Protein AF-A0A5J4P9M0-F1 (afdb_monomer_lite)

InterPro domains:
  IPR027417 P-loop containing nucleoside triphosphate hydrolase [G3DSA:3.40.50.300] (1-95)

pLDDT: mean 77.53, std 11.83, range [44.16, 90.81]

Sequence (95 aa):
MVEVLFHMDYLFIPLMTSRIHMESTLPFIISIHEIITMNPKVRLKSIHPFWNRMTGKEKQELFSYYEKAICELGVSIMQTRIPQSVRYDREQSIG

Radius of gyration: 14.87 Å; chains: 1; bounding box: 35×22×41 Å

Structure (mmCIF, N/CA/C/O backbone):
data_AF-A0A5J4P9M0-F1
#
_entry.id   AF-A0A5J4P9M0-F1
#
loop_
_atom_site.group_PDB
_atom_site.id
_atom_site.type_symbol
_atom_site.label_atom_id
_atom_site.label_alt_id
_atom_site.label_comp_id
_atom_site.label_asym_id
_atom_site.label_entity_id
_atom_site.label_seq_id
_atom_site.pdbx_PDB_ins_code
_atom_site.Cartn_x
_atom_site.Cartn_y
_atom_site.Cartn_z
_atom_site.occupancy
_atom_site.B_iso_or_equiv
_atom_site.auth_seq_id
_atom_site.auth_comp_id
_atom_site.auth_asym_id
_atom_site.auth_atom_id
_atom_site.pdbx_PDB_model_num
ATOM 1 N N . MET A 1 1 ? -16.380 8.054 -4.459 1.00 53.50 1 MET A N 1
ATOM 2 C CA . MET A 1 1 ? -15.230 7.197 -4.076 1.00 53.50 1 MET A CA 1
ATOM 3 C C . MET A 1 1 ? -15.355 6.697 -2.637 1.00 53.50 1 MET A C 1
ATOM 5 O O . MET A 1 1 ? -15.262 5.495 -2.434 1.00 53.50 1 MET A O 1
ATOM 9 N N . VAL A 1 2 ? -15.644 7.573 -1.664 1.00 57.75 2 VAL A N 1
ATOM 10 C CA . VAL A 1 2 ? -15.793 7.196 -0.241 1.00 57.75 2 VAL A CA 1
ATOM 11 C C . VAL A 1 2 ? -16.934 6.188 0.009 1.00 57.75 2 VAL A C 1
ATOM 13 O O . VAL A 1 2 ? -16.756 5.252 0.778 1.00 57.75 2 VAL A O 1
ATOM 16 N N . GLU A 1 3 ? -18.059 6.282 -0.709 1.00 62.56 3 GLU A N 1
ATOM 17 C CA . GLU A 1 3 ? -19.188 5.335 -0.580 1.00 62.56 3 GLU A CA 1
ATOM 18 C C . GLU A 1 3 ? -18.852 3.880 -0.929 1.00 62.56 3 GLU A C 1
ATOM 20 O O . GLU A 1 3 ? -19.407 2.955 -0.339 1.00 62.56 3 GLU A O 1
ATOM 25 N N . VAL A 1 4 ? -17.924 3.652 -1.862 1.00 63.28 4 VAL A N 1
ATOM 26 C CA . VAL A 1 4 ? -17.532 2.290 -2.258 1.00 63.28 4 VAL A CA 1
ATOM 27 C C . VAL A 1 4 ? -16.766 1.612 -1.121 1.00 63.28 4 VAL A C 1
ATOM 29 O O . VAL A 1 4 ? -16.993 0.439 -0.842 1.00 63.28 4 VAL A O 1
ATOM 32 N N . LEU A 1 5 ? -15.922 2.364 -0.408 1.00 63.88 5 LEU A N 1
ATOM 33 C CA . LEU A 1 5 ? -15.116 1.852 0.705 1.00 63.88 5 LEU A CA 1
ATOM 34 C C . LEU A 1 5 ? -15.974 1.341 1.868 1.00 63.88 5 LEU A C 1
ATOM 36 O O . LEU A 1 5 ? -15.596 0.373 2.518 1.00 63.88 5 LEU A O 1
ATOM 40 N N . PHE A 1 6 ? -17.146 1.938 2.101 1.00 64.12 6 PHE A N 1
ATOM 41 C CA . PHE A 1 6 ? -18.054 1.504 3.169 1.00 64.12 6 PHE A CA 1
ATOM 42 C C . PHE A 1 6 ? -18.697 0.134 2.918 1.00 64.12 6 PHE A C 1
ATOM 44 O O . PHE A 1 6 ? -19.148 -0.512 3.866 1.00 64.12 6 PHE A O 1
ATOM 51 N N . HIS A 1 7 ? -18.725 -0.329 1.668 1.00 75.94 7 HIS A N 1
ATOM 52 C CA . HIS A 1 7 ? -19.345 -1.601 1.302 1.00 75.94 7 HIS A CA 1
ATOM 53 C C . HIS A 1 7 ? -18.347 -2.763 1.204 1.00 75.94 7 HIS A C 1
ATOM 55 O O . HIS A 1 7 ? -18.775 -3.917 1.187 1.00 75.94 7 HIS A O 1
ATOM 61 N N . MET A 1 8 ? -17.041 -2.485 1.152 1.00 81.88 8 MET A N 1
ATOM 62 C CA . MET A 1 8 ? -16.001 -3.497 0.957 1.00 81.88 8 MET A CA 1
ATOM 63 C C . MET A 1 8 ? -15.474 -4.040 2.287 1.00 81.88 8 MET A C 1
ATOM 65 O O . MET A 1 8 ? -15.234 -3.281 3.219 1.00 81.88 8 MET A O 1
ATOM 69 N N . ASP A 1 9 ? -15.229 -5.350 2.347 1.00 82.56 9 ASP A N 1
ATOM 70 C CA . ASP A 1 9 ? -14.511 -5.991 3.456 1.00 82.56 9 ASP A CA 1
ATOM 71 C C . ASP A 1 9 ? -12.983 -5.937 3.259 1.00 82.56 9 ASP A C 1
ATOM 73 O O . ASP A 1 9 ? -12.242 -5.859 4.235 1.00 82.56 9 ASP A O 1
ATOM 77 N N . TYR A 1 10 ? -12.513 -5.943 2.006 1.00 86.94 10 TYR A N 1
ATOM 78 C CA . TYR A 1 10 ? -11.094 -5.960 1.637 1.00 86.94 10 TYR A CA 1
ATOM 79 C C . TYR A 1 10 ? -10.839 -5.057 0.432 1.00 86.94 10 TYR A C 1
ATOM 81 O O . TYR A 1 10 ? -11.635 -5.040 -0.508 1.00 86.94 10 TYR A O 1
ATOM 89 N N . LEU A 1 11 ? -9.711 -4.345 0.432 1.00 87.75 11 LEU A N 1
ATOM 90 C CA . LEU A 1 11 ? -9.305 -3.494 -0.688 1.00 87.75 11 LEU A CA 1
ATOM 91 C C . LEU A 1 11 ? -7.950 -3.934 -1.242 1.00 87.75 11 LEU A C 1
ATOM 93 O O . LEU A 1 11 ? -6.955 -3.943 -0.521 1.00 87.75 11 LEU A O 1
ATOM 97 N N . PHE A 1 12 ? -7.903 -4.242 -2.536 1.00 88.44 12 PHE A N 1
ATOM 98 C CA . PHE A 1 12 ? -6.673 -4.578 -3.251 1.00 88.44 12 PHE A CA 1
ATOM 99 C C . PHE A 1 12 ? -6.198 -3.362 -4.043 1.00 88.44 12 PHE A C 1
ATOM 101 O O . PHE A 1 12 ? -6.931 -2.854 -4.892 1.00 88.44 12 PHE A O 1
ATOM 108 N N . ILE A 1 13 ? -4.986 -2.882 -3.758 1.00 87.75 13 ILE A N 1
ATOM 109 C CA . ILE A 1 13 ? -4.480 -1.619 -4.313 1.00 87.75 13 ILE A CA 1
ATOM 110 C C . ILE A 1 13 ? -3.302 -1.914 -5.253 1.00 87.75 13 ILE A C 1
ATOM 112 O O . ILE A 1 13 ? -2.244 -2.327 -4.775 1.00 87.75 13 ILE A O 1
ATOM 116 N N . PRO A 1 14 ? -3.442 -1.704 -6.574 1.00 86.56 14 PRO A N 1
ATOM 117 C CA . PRO A 1 14 ? -2.334 -1.891 -7.501 1.00 86.56 14 PRO A CA 1
ATOM 118 C C . PRO A 1 14 ? -1.290 -0.778 -7.331 1.00 86.56 14 PRO A C 1
ATOM 120 O O . PRO A 1 14 ? -1.589 0.401 -7.506 1.00 86.56 14 PRO A O 1
ATOM 123 N N . LEU A 1 15 ? -0.050 -1.164 -7.042 1.00 86.88 15 LEU A N 1
ATOM 124 C CA . LEU A 1 15 ? 1.130 -0.305 -7.005 1.00 86.88 15 LEU A CA 1
ATOM 125 C C . LEU A 1 15 ? 1.852 -0.360 -8.352 1.00 86.88 15 LEU A C 1
ATOM 127 O O . LEU A 1 15 ? 2.135 -1.439 -8.871 1.00 86.88 15 LEU A O 1
ATOM 131 N N . MET A 1 16 ? 2.182 0.804 -8.901 1.00 79.75 16 MET A N 1
ATOM 132 C CA . MET A 1 16 ? 2.865 0.950 -10.188 1.00 79.75 16 MET A CA 1
ATOM 133 C C . MET A 1 16 ? 4.239 1.590 -9.990 1.00 79.75 16 MET A C 1
ATOM 135 O O . MET A 1 16 ? 4.418 2.457 -9.145 1.00 79.75 16 MET A O 1
ATOM 139 N N . THR A 1 17 ? 5.217 1.198 -10.800 1.00 66.25 17 THR A N 1
ATOM 140 C CA . THR A 1 17 ? 6.647 1.448 -10.536 1.00 66.25 17 THR A CA 1
ATOM 141 C C . THR A 1 17 ? 7.146 2.841 -10.909 1.00 66.25 17 THR A C 1
ATOM 143 O O . THR A 1 17 ? 8.260 3.226 -10.554 1.00 66.25 17 THR A O 1
ATOM 146 N N . SER A 1 18 ? 6.345 3.631 -11.620 1.00 70.44 18 SER A N 1
ATOM 147 C CA . SER A 1 18 ? 6.747 4.991 -11.966 1.00 70.44 18 SER A CA 1
ATOM 148 C C . SER A 1 18 ? 6.610 5.919 -10.753 1.00 70.44 18 SER A C 1
ATOM 150 O O . SER A 1 18 ? 5.580 5.914 -10.075 1.00 70.44 18 SER A O 1
ATOM 152 N N . ARG A 1 19 ? 7.603 6.786 -10.547 1.00 65.69 19 ARG A N 1
ATOM 153 C CA . ARG A 1 19 ? 7.667 7.737 -9.426 1.00 65.69 19 ARG A CA 1
ATOM 154 C C . ARG A 1 19 ? 6.391 8.572 -9.242 1.00 65.69 19 ARG A C 1
ATOM 156 O O . ARG A 1 19 ? 5.915 8.711 -8.124 1.00 65.69 19 ARG A O 1
ATOM 163 N N . ILE A 1 20 ? 5.803 9.042 -10.344 1.00 71.31 20 ILE A N 1
ATOM 164 C CA . ILE A 1 20 ? 4.580 9.869 -10.359 1.00 71.31 20 ILE A CA 1
ATOM 165 C C . ILE A 1 20 ? 3.371 9.108 -9.787 1.00 71.31 20 ILE A C 1
ATOM 167 O O . ILE A 1 20 ? 2.578 9.655 -9.021 1.00 71.31 20 ILE A O 1
ATOM 171 N N . HIS A 1 21 ? 3.235 7.822 -10.120 1.00 67.69 21 HIS A N 1
ATOM 172 C CA . HIS A 1 21 ? 2.156 6.995 -9.576 1.00 67.69 21 HIS A CA 1
ATOM 173 C C . HIS A 1 21 ? 2.362 6.724 -8.077 1.00 67.69 21 HIS A C 1
ATOM 175 O O . HIS A 1 21 ? 1.397 6.680 -7.320 1.00 67.69 21 HIS A O 1
ATOM 181 N N . MET A 1 22 ? 3.608 6.605 -7.615 1.00 73.06 22 MET A N 1
ATOM 182 C CA . MET A 1 22 ? 3.892 6.364 -6.197 1.00 73.06 22 MET A CA 1
ATOM 183 C C . MET A 1 22 ? 3.676 7.598 -5.318 1.00 73.06 22 MET A C 1
ATOM 185 O O . MET A 1 22 ? 3.180 7.459 -4.202 1.00 73.06 22 MET A O 1
ATOM 189 N N . GLU A 1 23 ? 3.969 8.797 -5.829 1.00 75.25 23 GLU A N 1
ATOM 190 C CA . GLU A 1 23 ? 3.709 10.064 -5.125 1.00 75.25 23 GLU A CA 1
ATOM 191 C C . GLU A 1 23 ? 2.217 10.282 -4.831 1.00 75.25 23 GLU A C 1
ATOM 193 O O . GLU A 1 23 ? 1.879 10.915 -3.837 1.00 75.25 23 GLU A O 1
ATOM 198 N N . SER A 1 24 ? 1.324 9.712 -5.643 1.00 78.19 24 SER A N 1
ATOM 199 C CA . SER A 1 24 ? -0.129 9.768 -5.425 1.00 78.19 24 SER A CA 1
ATOM 200 C C . SER A 1 24 ? -0.681 8.557 -4.664 1.00 78.19 24 SER A C 1
ATOM 202 O O . SER A 1 24 ? -1.606 8.702 -3.864 1.00 78.19 24 SER A O 1
ATOM 204 N N . THR A 1 25 ? -0.102 7.368 -4.857 1.00 80.12 25 THR A N 1
ATOM 205 C CA . THR A 1 25 ? -0.595 6.128 -4.231 1.00 80.12 25 THR A CA 1
ATOM 206 C C . THR A 1 25 ? -0.248 6.040 -2.743 1.00 80.12 25 THR A C 1
ATOM 208 O O . THR A 1 25 ? -1.054 5.539 -1.963 1.00 80.12 25 THR A O 1
ATOM 211 N N . LEU A 1 26 ? 0.913 6.553 -2.321 1.00 82.56 26 LEU A N 1
ATOM 212 C CA . LEU A 1 26 ? 1.305 6.561 -0.906 1.00 82.56 26 LEU A CA 1
ATOM 213 C C . LEU A 1 26 ? 0.346 7.386 -0.026 1.00 82.56 26 LEU A C 1
ATOM 215 O O . LEU A 1 26 ? -0.189 6.818 0.928 1.00 82.56 26 LEU A O 1
ATOM 219 N N . PRO A 1 27 ? 0.059 8.671 -0.336 1.00 85.38 27 PRO A N 1
ATOM 220 C CA . PRO A 1 27 ? -0.932 9.446 0.409 1.00 85.38 27 PRO A CA 1
ATOM 221 C C . PRO A 1 27 ? -2.302 8.773 0.436 1.00 85.38 27 PRO A C 1
ATOM 223 O O . PRO A 1 27 ? -2.962 8.768 1.469 1.00 85.38 27 PRO A O 1
ATOM 226 N N . PHE A 1 28 ? -2.709 8.146 -0.671 1.00 86.06 28 PHE A N 1
ATOM 227 C CA . PHE A 1 28 ? -3.964 7.405 -0.727 1.00 86.06 28 PHE A CA 1
ATOM 228 C C . PHE A 1 28 ? -3.986 6.221 0.254 1.00 86.06 28 PHE A C 1
ATOM 230 O O . PHE A 1 28 ? -4.941 6.085 1.015 1.00 86.06 28 PHE A O 1
ATOM 237 N N . ILE A 1 29 ? -2.934 5.394 0.286 1.00 86.88 29 ILE A N 1
ATOM 238 C CA . ILE A 1 29 ? -2.815 4.274 1.237 1.00 86.88 29 ILE A CA 1
ATOM 239 C C . ILE A 1 29 ? -2.873 4.777 2.683 1.00 86.88 29 ILE A C 1
ATOM 241 O O . ILE A 1 29 ? -3.589 4.186 3.492 1.00 86.88 29 ILE A O 1
ATOM 245 N N . ILE A 1 30 ? -2.183 5.882 2.989 1.00 86.75 30 ILE A N 1
ATOM 246 C CA . ILE A 1 30 ? -2.204 6.519 4.314 1.00 86.75 30 ILE A CA 1
ATOM 247 C C . ILE A 1 30 ? -3.628 6.938 4.683 1.00 86.75 30 ILE A C 1
ATOM 249 O O . ILE A 1 30 ? -4.138 6.511 5.715 1.00 86.75 30 ILE A O 1
ATOM 253 N N . SER A 1 31 ? -4.306 7.698 3.818 1.00 87.25 31 SER A N 1
ATOM 254 C CA . SER A 1 31 ? -5.665 8.175 4.092 1.00 87.25 31 SER A CA 1
ATOM 255 C C . SER A 1 31 ? -6.656 7.028 4.296 1.00 87.25 31 SER A C 1
ATOM 257 O O . SER A 1 31 ? -7.502 7.095 5.183 1.00 87.25 31 SER A O 1
ATOM 259 N N . ILE A 1 32 ? -6.560 5.950 3.510 1.00 84.38 32 ILE A N 1
ATOM 260 C CA . ILE A 1 32 ? -7.424 4.777 3.691 1.00 84.38 32 ILE A CA 1
ATOM 261 C C . ILE A 1 32 ? -7.123 4.071 5.013 1.00 84.38 32 ILE A C 1
ATOM 263 O O . ILE A 1 32 ? -8.052 3.712 5.736 1.00 84.38 32 ILE A O 1
ATOM 267 N N . HIS A 1 33 ? -5.847 3.886 5.342 1.00 85.25 33 HIS A N 1
ATOM 268 C CA . HIS A 1 33 ? -5.442 3.264 6.596 1.00 85.25 33 HIS A CA 1
ATOM 269 C C . HIS A 1 33 ? -5.924 4.067 7.815 1.00 85.25 33 HIS A C 1
ATOM 271 O O . HIS A 1 33 ? -6.468 3.492 8.759 1.00 85.25 33 HIS A O 1
ATOM 277 N N . GLU A 1 34 ? -5.814 5.396 7.775 1.00 85.75 34 GLU A N 1
ATOM 278 C CA . GLU A 1 34 ? -6.356 6.289 8.803 1.00 85.75 34 GLU A CA 1
ATOM 279 C C . GLU A 1 34 ? -7.878 6.182 8.906 1.00 85.75 34 GLU A C 1
ATOM 281 O O . GLU A 1 34 ? -8.401 6.056 10.010 1.00 85.75 34 GLU A O 1
ATOM 286 N N . ILE A 1 35 ? -8.600 6.158 7.780 1.00 83.19 35 ILE A N 1
ATOM 287 C CA . ILE A 1 35 ? -10.061 5.998 7.775 1.00 83.19 35 ILE A CA 1
ATOM 288 C C . ILE A 1 35 ? -10.471 4.685 8.450 1.00 83.19 35 ILE A C 1
ATOM 290 O O . ILE A 1 35 ? -11.381 4.712 9.277 1.00 83.19 35 ILE A O 1
ATOM 294 N N . ILE A 1 36 ? -9.807 3.567 8.137 1.00 81.81 36 ILE A N 1
ATOM 295 C CA . ILE A 1 36 ? -10.075 2.258 8.760 1.00 81.81 36 ILE A CA 1
ATOM 296 C C . ILE A 1 36 ? -9.777 2.307 10.261 1.00 81.81 36 ILE A C 1
ATOM 298 O O . ILE A 1 36 ? -10.573 1.833 11.067 1.00 81.81 36 ILE A O 1
ATOM 302 N N . THR A 1 37 ? -8.650 2.912 10.639 1.00 82.12 37 THR A N 1
ATOM 303 C CA . THR A 1 37 ? -8.191 2.963 12.034 1.00 82.12 37 THR A CA 1
ATOM 304 C C . THR A 1 37 ? -9.071 3.876 12.894 1.00 82.12 37 THR A C 1
ATOM 306 O O . THR A 1 37 ? -9.365 3.555 14.043 1.00 82.12 37 THR A O 1
ATOM 309 N N . MET A 1 38 ? -9.510 5.014 12.351 1.00 84.69 38 MET A N 1
ATOM 310 C CA . MET A 1 38 ? -10.265 6.036 13.082 1.00 84.69 38 MET A CA 1
ATOM 311 C C . MET A 1 38 ? -11.783 5.830 13.044 1.00 84.69 38 MET A C 1
ATOM 313 O O . MET A 1 38 ? -12.478 6.322 13.932 1.00 84.69 38 MET A O 1
ATOM 317 N N . ASN A 1 39 ? -12.325 5.127 12.042 1.00 80.19 39 ASN A N 1
ATOM 318 C CA . ASN A 1 39 ? -13.770 4.943 11.884 1.00 80.19 39 ASN A CA 1
ATOM 319 C C . ASN A 1 39 ? -14.185 3.472 12.033 1.00 80.19 39 ASN A C 1
ATOM 321 O O . ASN A 1 39 ? -14.363 2.780 11.030 1.00 80.19 39 ASN A O 1
ATOM 325 N N . PRO A 1 40 ? -14.505 3.007 13.255 1.00 69.56 40 PRO A N 1
ATOM 326 C CA . PRO A 1 40 ? -14.944 1.627 13.496 1.00 69.56 40 PRO A CA 1
ATOM 327 C C . PRO A 1 40 ? -16.289 1.267 12.835 1.00 69.56 40 PRO A C 1
ATOM 329 O O . PRO A 1 40 ? -16.707 0.114 12.861 1.00 69.56 40 PRO A O 1
ATOM 332 N N . LYS A 1 41 ? -16.992 2.246 12.248 1.00 76.50 41 LYS A N 1
ATOM 333 C CA . LYS A 1 41 ? -18.224 2.037 11.467 1.00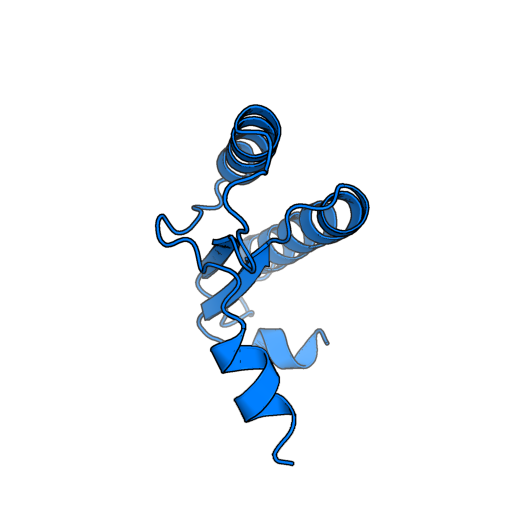 76.50 41 LYS A CA 1
ATOM 334 C C . LYS A 1 41 ? -17.956 1.582 10.027 1.00 76.50 41 LYS A C 1
ATOM 336 O O . LYS A 1 41 ? -18.890 1.173 9.342 1.00 76.50 41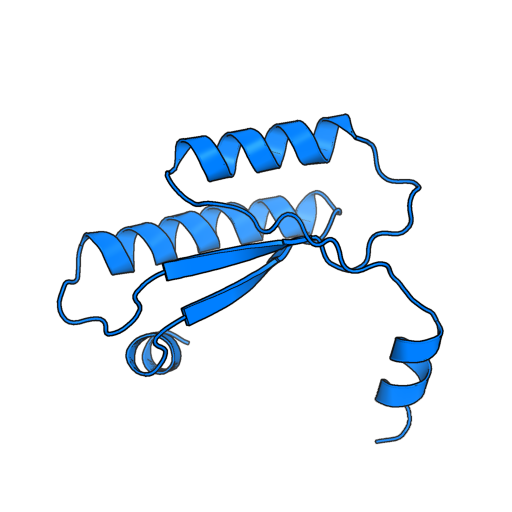 LYS A O 1
ATOM 341 N N . VAL A 1 42 ? -16.717 1.692 9.546 1.00 76.56 42 VAL A N 1
ATOM 342 C CA . VAL A 1 42 ? -16.331 1.243 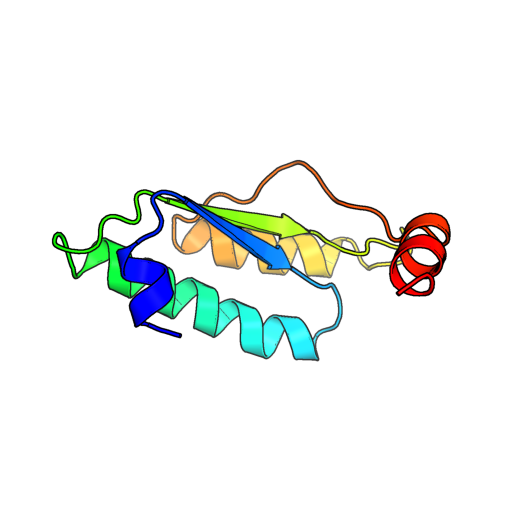8.205 1.00 76.56 42 VAL A CA 1
ATOM 343 C C . VAL A 1 42 ? -16.190 -0.283 8.237 1.00 76.56 42 VAL A C 1
ATOM 345 O O . VAL A 1 42 ? -15.504 -0.823 9.096 1.00 76.56 42 VAL A O 1
ATOM 348 N N . ARG A 1 43 ? -16.834 -0.997 7.301 1.00 80.44 43 ARG A N 1
ATOM 349 C CA . ARG A 1 43 ? -16.767 -2.475 7.209 1.00 80.44 43 ARG A CA 1
ATOM 350 C C . ARG A 1 43 ? -15.431 -3.013 6.678 1.00 80.44 43 ARG A C 1
ATOM 352 O O . ARG A 1 43 ? -15.213 -4.223 6.705 1.00 80.44 43 ARG A O 1
ATOM 359 N N . LEU A 1 44 ? -14.564 -2.131 6.193 1.00 83.44 44 LEU A N 1
ATOM 360 C CA . LEU A 1 44 ? -13.272 -2.452 5.600 1.00 83.44 44 LEU A CA 1
ATOM 361 C C . LEU A 1 44 ? -12.312 -2.993 6.666 1.00 83.44 44 LEU A C 1
ATOM 363 O O . LEU A 1 44 ? -11.937 -2.278 7.589 1.00 83.44 44 LEU A O 1
ATOM 367 N N . LYS A 1 45 ? -11.925 -4.264 6.530 1.00 83.44 45 LYS A N 1
ATOM 368 C CA . LYS A 1 45 ? -11.120 -5.009 7.512 1.00 83.44 45 LYS A CA 1
ATOM 369 C C . LYS A 1 45 ? -9.626 -4.832 7.293 1.00 83.44 45 LYS A C 1
ATOM 371 O O . LYS A 1 45 ? -8.874 -4.723 8.255 1.00 83.44 45 LYS A O 1
ATOM 376 N N . SER A 1 46 ? -9.191 -4.839 6.037 1.00 83.12 46 SER A N 1
ATOM 377 C CA . SER A 1 46 ? -7.782 -4.675 5.684 1.00 83.12 46 SER A CA 1
ATOM 378 C C . SER A 1 46 ? -7.599 -4.224 4.241 1.00 83.12 46 SER A C 1
ATOM 380 O O . SER A 1 46 ? -8.461 -4.408 3.375 1.00 83.12 46 SER A O 1
ATOM 382 N N . ILE A 1 47 ? -6.430 -3.640 3.988 1.00 88.94 47 ILE A N 1
ATOM 383 C CA . ILE A 1 47 ? -5.967 -3.291 2.650 1.00 88.94 47 ILE A CA 1
ATOM 384 C C . ILE A 1 47 ? -4.760 -4.145 2.279 1.00 88.94 47 ILE A C 1
ATOM 386 O O . ILE A 1 47 ? -3.942 -4.494 3.128 1.00 88.94 47 ILE A O 1
ATOM 390 N N . HIS A 1 48 ? -4.661 -4.464 0.996 1.00 89.88 48 HIS A N 1
ATOM 391 C CA . HIS A 1 48 ? -3.643 -5.339 0.437 1.00 89.88 48 HIS A CA 1
ATOM 392 C C . HIS A 1 48 ? -3.049 -4.682 -0.814 1.00 89.88 48 HIS A C 1
ATOM 394 O O . HIS A 1 48 ? -3.513 -4.926 -1.933 1.00 89.88 48 HIS A O 1
ATOM 400 N N . PRO A 1 49 ? -2.052 -3.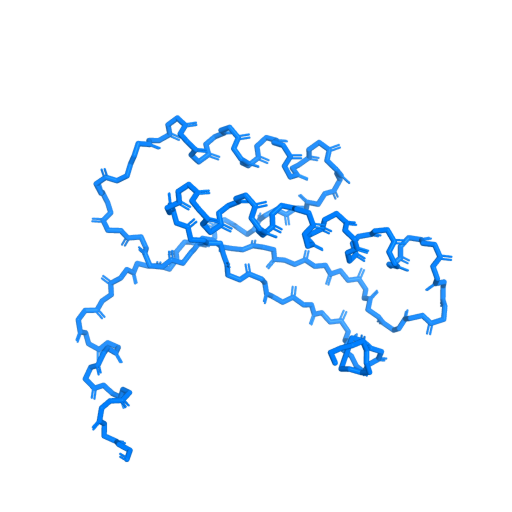796 -0.651 1.00 90.81 49 PRO A N 1
ATOM 401 C CA . PRO A 1 49 ? -1.293 -3.280 -1.776 1.00 90.81 49 PRO A CA 1
ATOM 402 C C . PRO A 1 49 ? -0.512 -4.408 -2.460 1.00 90.81 49 PRO A C 1
ATOM 404 O O . PRO A 1 49 ? -0.002 -5.308 -1.790 1.00 90.81 49 PRO A O 1
ATOM 407 N N . PHE A 1 50 ? -0.397 -4.362 -3.784 1.00 90.25 50 PHE A N 1
ATOM 408 C CA . PHE A 1 50 ? 0.353 -5.346 -4.568 1.00 90.25 50 PHE A CA 1
ATOM 409 C C . PHE A 1 50 ? 1.024 -4.690 -5.769 1.00 90.25 50 PHE A C 1
ATOM 411 O O . PHE A 1 50 ? 0.476 -3.771 -6.370 1.00 90.25 50 PHE A O 1
ATOM 418 N N . TRP A 1 51 ? 2.197 -5.178 -6.162 1.00 87.88 51 TRP A N 1
ATOM 419 C CA . TRP A 1 51 ? 2.894 -4.648 -7.333 1.00 87.88 51 TRP A CA 1
ATOM 420 C C . TRP A 1 51 ? 2.247 -5.122 -8.631 1.00 87.88 51 TRP A C 1
ATOM 422 O O . TRP A 1 51 ? 2.053 -6.322 -8.831 1.00 87.88 51 TRP A O 1
ATOM 432 N N . ASN A 1 52 ? 1.948 -4.182 -9.522 1.00 86.62 52 ASN A N 1
ATOM 433 C CA . ASN A 1 52 ? 1.337 -4.426 -10.820 1.00 86.62 52 ASN A CA 1
ATOM 434 C C . ASN A 1 52 ? 2.231 -3.939 -11.971 1.00 86.62 52 ASN A C 1
ATOM 436 O O . ASN A 1 52 ? 3.067 -3.053 -11.800 1.00 86.62 52 ASN A O 1
ATOM 440 N N . ARG A 1 53 ? 2.023 -4.524 -13.157 1.00 79.81 53 ARG A N 1
ATOM 441 C CA . ARG A 1 53 ? 2.739 -4.241 -14.412 1.00 79.81 53 ARG A CA 1
ATOM 442 C C . ARG A 1 53 ? 4.265 -4.240 -14.271 1.00 79.81 53 ARG A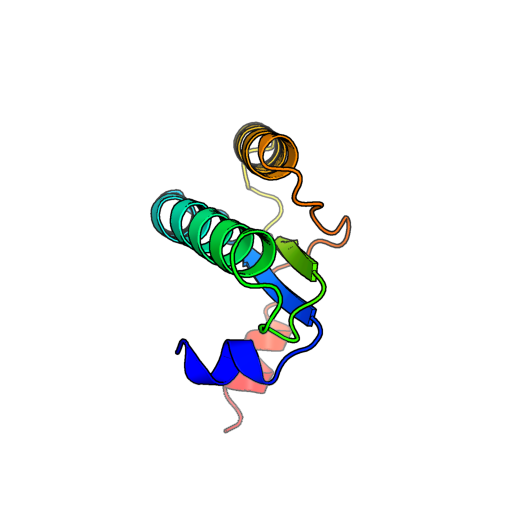 C 1
ATOM 444 O O . ARG A 1 53 ? 4.946 -3.360 -14.786 1.00 79.81 53 ARG A O 1
ATOM 451 N N . MET A 1 54 ? 4.801 -5.254 -13.603 1.00 80.62 54 MET A N 1
ATOM 452 C CA . MET A 1 54 ? 6.248 -5.431 -13.470 1.00 80.62 54 MET A CA 1
ATOM 453 C C . MET A 1 54 ? 6.868 -5.851 -14.808 1.00 80.62 54 MET A C 1
ATOM 455 O O . MET A 1 54 ? 6.448 -6.844 -15.399 1.00 80.62 54 MET A O 1
ATOM 459 N N . THR A 1 55 ? 7.880 -5.127 -15.276 1.00 73.25 55 THR A N 1
ATOM 460 C CA . THR A 1 55 ? 8.600 -5.397 -16.535 1.00 73.25 55 THR A CA 1
ATOM 461 C C . THR A 1 55 ? 9.935 -6.115 -16.328 1.00 73.25 55 THR A C 1
ATOM 463 O O . THR A 1 55 ? 10.566 -6.533 -17.298 1.00 73.25 55 THR A O 1
ATOM 466 N N . GLY A 1 56 ? 10.379 -6.272 -15.076 1.00 69.94 56 GLY A N 1
ATOM 467 C CA . GLY A 1 56 ? 11.652 -6.901 -14.706 1.00 69.94 56 GLY A CA 1
ATOM 468 C C . GLY A 1 56 ? 12.873 -5.995 -14.898 1.00 69.94 56 GLY A C 1
ATOM 469 O O . GLY A 1 56 ? 13.991 -6.410 -14.609 1.00 69.94 56 GLY A O 1
ATOM 470 N N . LYS A 1 57 ? 12.674 -4.761 -15.377 1.00 70.44 57 LYS A N 1
ATOM 471 C CA . LYS A 1 57 ? 13.726 -3.755 -15.612 1.00 70.44 57 LYS A CA 1
ATOM 472 C C . LYS A 1 57 ? 13.774 -2.683 -14.526 1.00 70.44 57 LYS A C 1
ATOM 474 O O . LYS A 1 57 ? 14.571 -1.749 -14.600 1.00 70.44 57 LYS A O 1
ATOM 479 N N . GLU A 1 58 ? 12.887 -2.767 -13.547 1.00 72.31 58 GLU A N 1
ATOM 480 C CA . GLU A 1 58 ? 12.752 -1.764 -12.509 1.00 72.31 58 GLU A CA 1
ATOM 481 C C . GLU A 1 58 ? 13.837 -1.899 -11.438 1.00 72.31 58 GLU A C 1
ATOM 483 O O . GLU A 1 58 ? 14.232 -2.998 -11.049 1.00 72.31 58 GLU A O 1
ATOM 488 N N . LYS A 1 59 ? 14.312 -0.758 -10.929 1.00 77.06 59 LYS A N 1
ATOM 489 C CA . LYS A 1 59 ? 15.343 -0.731 -9.888 1.00 77.06 59 LYS A CA 1
ATOM 490 C C . LYS A 1 59 ? 14.794 -1.328 -8.595 1.00 77.06 59 LYS A C 1
ATOM 492 O O . LYS A 1 59 ? 13.874 -0.765 -8.004 1.00 77.06 59 LYS A O 1
ATOM 497 N N . GLN A 1 60 ? 15.405 -2.417 -8.130 1.00 80.00 60 GLN A N 1
ATOM 498 C CA . GLN A 1 60 ? 15.025 -3.104 -6.892 1.00 80.00 60 GLN A CA 1
ATOM 499 C C . GLN A 1 60 ? 14.980 -2.156 -5.681 1.00 80.00 60 GLN A C 1
ATOM 501 O O . GLN A 1 60 ? 14.066 -2.241 -4.867 1.00 80.00 60 GLN A O 1
ATOM 506 N N . GLU A 1 61 ? 15.904 -1.195 -5.627 1.00 82.62 61 GLU A N 1
ATOM 507 C CA . GLU A 1 61 ? 15.988 -0.166 -4.582 1.00 82.62 61 GLU A CA 1
ATOM 508 C C . GLU A 1 61 ? 14.701 0.656 -4.427 1.00 82.62 61 GLU A C 1
ATOM 510 O O . GLU A 1 61 ? 14.298 0.952 -3.303 1.00 82.62 61 GLU A O 1
ATOM 515 N N . LEU A 1 62 ? 14.028 0.998 -5.535 1.00 79.44 62 LEU A N 1
ATOM 516 C CA . LEU A 1 62 ? 12.780 1.765 -5.482 1.00 79.44 62 LEU A CA 1
ATOM 517 C C . LEU A 1 62 ? 11.676 0.949 -4.809 1.00 79.44 62 LEU A C 1
ATOM 519 O O . LEU A 1 62 ? 10.982 1.474 -3.944 1.00 79.44 62 LEU A O 1
ATOM 523 N N . PHE A 1 63 ? 11.548 -0.340 -5.142 1.00 80.56 63 PHE A N 1
ATOM 524 C CA . PHE A 1 63 ? 10.582 -1.216 -4.473 1.00 80.56 63 PHE A CA 1
ATOM 525 C C . PHE A 1 63 ? 10.856 -1.297 -2.989 1.00 80.56 63 PHE A C 1
ATOM 527 O O . PHE A 1 63 ? 9.954 -1.050 -2.205 1.00 80.56 63 PHE A O 1
ATOM 534 N N . SER A 1 64 ? 12.096 -1.593 -2.606 1.00 85.25 64 SER A N 1
ATOM 535 C CA . SER A 1 64 ? 12.452 -1.751 -1.199 1.00 85.25 64 SER A CA 1
ATOM 536 C C . SER A 1 64 ? 12.200 -0.475 -0.398 1.00 85.25 64 SER A C 1
ATOM 538 O O . SER A 1 64 ? 11.726 -0.558 0.731 1.00 85.25 64 SER A O 1
ATOM 540 N N . TYR A 1 65 ? 12.455 0.700 -0.981 1.00 86.25 65 TYR A N 1
ATOM 541 C CA . TYR A 1 65 ? 12.147 1.981 -0.348 1.00 86.25 65 TYR A CA 1
ATOM 542 C C . TYR A 1 65 ? 10.645 2.143 -0.074 1.00 86.25 65 TYR A C 1
ATOM 544 O O . TYR A 1 65 ? 10.246 2.458 1.047 1.00 86.25 65 TYR A O 1
ATOM 552 N N . TYR A 1 66 ? 9.804 1.885 -1.077 1.00 83.69 66 TYR A N 1
ATOM 553 C CA . TYR A 1 66 ? 8.356 2.026 -0.937 1.00 83.69 66 TYR A CA 1
ATOM 554 C C . TYR A 1 66 ? 7.726 0.929 -0.080 1.00 83.69 66 TYR A C 1
ATOM 556 O O . TYR A 1 66 ? 6.841 1.220 0.721 1.00 83.69 66 TYR A O 1
ATOM 564 N N . GLU A 1 67 ? 8.188 -0.316 -0.215 1.00 88.00 67 GLU A N 1
ATOM 565 C CA . GLU A 1 67 ? 7.732 -1.424 0.621 1.00 88.00 67 GLU A CA 1
ATOM 566 C C . GLU A 1 67 ? 8.021 -1.134 2.089 1.00 88.00 67 GLU A C 1
ATOM 568 O O . GLU A 1 67 ? 7.143 -1.296 2.930 1.00 88.00 67 GLU A O 1
ATOM 573 N N . LYS A 1 68 ? 9.220 -0.622 2.387 1.00 89.38 68 LYS A N 1
ATOM 574 C CA . LYS A 1 68 ? 9.585 -0.197 3.735 1.00 89.38 68 LYS A CA 1
ATOM 575 C C . LYS A 1 68 ? 8.651 0.897 4.255 1.00 89.38 68 LYS A C 1
AT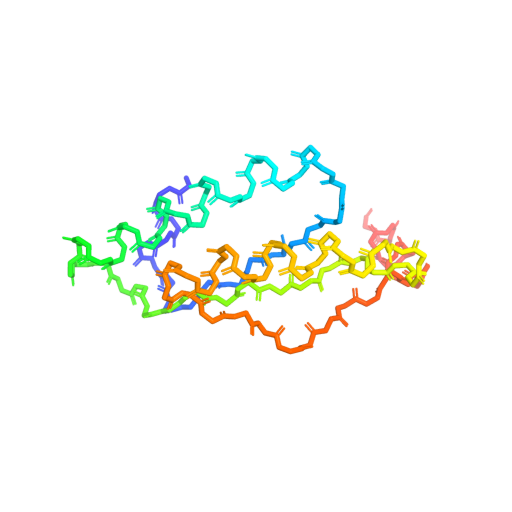OM 577 O O . LYS A 1 68 ? 8.107 0.732 5.340 1.00 89.38 68 LYS A O 1
ATOM 582 N N . ALA A 1 69 ? 8.413 1.953 3.475 1.00 87.31 69 ALA A N 1
ATOM 583 C CA . ALA A 1 69 ? 7.536 3.051 3.885 1.00 87.31 69 ALA A CA 1
ATOM 584 C C . ALA A 1 69 ? 6.097 2.585 4.176 1.00 87.31 69 ALA A C 1
ATOM 586 O O . ALA A 1 69 ? 5.505 2.993 5.167 1.00 87.31 69 ALA A O 1
ATOM 587 N N . ILE A 1 70 ? 5.531 1.706 3.343 1.00 87.94 70 ILE A N 1
ATOM 588 C CA . ILE A 1 70 ? 4.174 1.173 3.544 1.00 87.94 70 ILE A CA 1
ATOM 589 C C . ILE A 1 70 ? 4.126 0.225 4.755 1.00 87.94 70 ILE A C 1
ATOM 591 O O . ILE A 1 70 ? 3.192 0.295 5.551 1.00 87.94 70 ILE A O 1
ATOM 595 N N . CYS A 1 71 ? 5.142 -0.622 4.939 1.00 90.06 71 CYS A N 1
ATOM 596 C CA . CYS A 1 71 ? 5.236 -1.505 6.102 1.00 90.06 71 CYS A CA 1
ATOM 597 C C . CYS A 1 71 ? 5.395 -0.727 7.419 1.00 90.06 71 CYS A C 1
ATOM 599 O O . CYS A 1 71 ? 4.831 -1.133 8.432 1.00 90.06 71 CYS A O 1
ATOM 601 N N . GLU A 1 72 ? 6.112 0.402 7.415 1.00 89.88 72 GLU A N 1
ATOM 602 C CA . GLU A 1 72 ? 6.240 1.301 8.575 1.00 89.88 72 GLU A CA 1
ATOM 603 C C . GLU A 1 72 ? 4.897 1.928 8.992 1.00 89.88 72 GLU A C 1
ATOM 605 O O . GLU A 1 72 ? 4.723 2.269 10.159 1.00 89.88 72 GLU A O 1
ATOM 610 N N . LEU A 1 73 ? 3.916 2.002 8.083 1.00 84.69 73 LEU A N 1
ATOM 611 C CA . LEU A 1 73 ? 2.538 2.408 8.396 1.00 84.69 73 LEU A CA 1
ATOM 612 C C . LEU A 1 73 ? 1.706 1.285 9.043 1.00 84.69 73 LEU A C 1
ATOM 614 O O . LEU A 1 73 ? 0.551 1.513 9.389 1.00 84.69 73 LEU A O 1
ATOM 618 N N . GLY A 1 74 ? 2.254 0.072 9.182 1.00 86.19 74 GLY A N 1
ATOM 619 C CA . GLY A 1 74 ? 1.523 -1.111 9.650 1.00 86.19 74 GLY A CA 1
ATOM 620 C C . GLY A 1 74 ? 0.718 -1.821 8.556 1.00 86.19 74 GLY A C 1
ATOM 621 O O . GLY A 1 74 ? -0.045 -2.741 8.849 1.00 86.19 74 GLY A O 1
ATOM 622 N N . VAL A 1 75 ? 0.895 -1.433 7.289 1.00 87.94 75 VAL A N 1
ATOM 623 C CA . VAL A 1 75 ? 0.189 -2.028 6.150 1.00 87.94 75 VAL A CA 1
ATOM 624 C C . VAL A 1 75 ? 1.041 -3.128 5.518 1.00 87.94 75 VAL A C 1
ATOM 626 O O . VAL A 1 75 ? 2.132 -2.878 5.010 1.00 87.94 75 VAL A O 1
ATOM 629 N N . SER A 1 76 ? 0.530 -4.360 5.494 1.00 87.81 76 SER A N 1
ATOM 630 C CA . SER A 1 76 ? 1.196 -5.475 4.810 1.00 87.81 76 SER A CA 1
ATOM 631 C C . SER A 1 76 ? 1.024 -5.391 3.292 1.00 87.81 76 SER A C 1
ATOM 633 O O . SER A 1 76 ? -0.095 -5.216 2.810 1.00 87.81 76 SER A O 1
ATOM 635 N N . ILE A 1 77 ? 2.097 -5.625 2.540 1.00 89.94 77 ILE A N 1
ATOM 636 C CA . ILE A 1 77 ? 2.074 -5.711 1.073 1.00 89.94 77 ILE A CA 1
ATOM 637 C C . ILE A 1 77 ? 2.027 -7.177 0.648 1.00 89.94 77 ILE A C 1
ATOM 639 O O . ILE A 1 77 ? 2.650 -8.043 1.267 1.00 89.94 77 ILE A O 1
ATOM 643 N N . MET A 1 78 ? 1.293 -7.468 -0.422 1.00 90.62 78 MET A N 1
ATOM 644 C CA . MET A 1 78 ? 1.249 -8.807 -0.997 1.00 90.62 78 MET A CA 1
ATOM 645 C C . MET A 1 78 ? 2.599 -9.194 -1.607 1.00 90.62 78 MET A C 1
ATOM 647 O O . MET A 1 78 ? 3.209 -8.426 -2.347 1.00 90.62 78 MET A O 1
ATOM 651 N N . GLN A 1 79 ? 3.018 -10.437 -1.366 1.00 84.81 79 GLN A N 1
ATOM 652 C CA . GLN A 1 79 ? 4.232 -10.999 -1.969 1.00 84.81 79 GLN A CA 1
ATOM 653 C C . GLN A 1 79 ? 4.088 -11.212 -3.483 1.00 84.81 79 GLN A C 1
ATOM 655 O O . GLN A 1 79 ? 5.065 -11.151 -4.230 1.00 84.81 79 GLN A O 1
ATOM 660 N N . THR A 1 80 ? 2.862 -11.455 -3.950 1.00 83.56 80 THR A N 1
ATOM 661 C CA . THR A 1 80 ? 2.567 -11.656 -5.368 1.00 83.56 80 THR A CA 1
ATOM 662 C C . THR A 1 80 ? 2.775 -10.362 -6.147 1.00 83.56 80 THR A C 1
ATOM 664 O O . THR A 1 80 ? 2.178 -9.332 -5.838 1.00 83.56 80 THR A O 1
ATOM 667 N N . ARG A 1 81 ? 3.585 -10.437 -7.204 1.00 83.25 81 ARG A N 1
ATOM 668 C CA . ARG A 1 81 ? 3.826 -9.337 -8.140 1.00 83.25 81 ARG A CA 1
ATOM 669 C C . ARG A 1 81 ? 3.247 -9.699 -9.503 1.00 83.25 81 ARG A C 1
ATOM 671 O O . ARG A 1 81 ? 3.562 -10.761 -10.034 1.00 83.25 81 ARG A O 1
ATOM 678 N N . ILE A 1 82 ? 2.405 -8.835 -10.064 1.00 84.19 82 ILE A N 1
ATOM 679 C CA . ILE A 1 82 ? 1.757 -9.067 -11.357 1.00 84.19 82 ILE A CA 1
ATOM 680 C C . ILE A 1 82 ? 2.664 -8.520 -12.473 1.00 84.19 82 ILE A C 1
ATOM 682 O O . ILE A 1 82 ? 2.893 -7.307 -12.530 1.00 84.19 82 ILE A O 1
ATOM 686 N N . PRO A 1 83 ? 3.208 -9.377 -13.359 1.00 80.19 83 PRO A N 1
ATOM 687 C CA . PRO A 1 83 ? 4.034 -8.929 -14.474 1.00 80.19 83 PRO A CA 1
ATOM 688 C C . PRO A 1 83 ? 3.194 -8.255 -15.562 1.00 80.19 83 PRO A C 1
ATOM 690 O O . PRO A 1 83 ? 2.037 -8.613 -15.791 1.00 80.19 83 PRO A O 1
ATOM 693 N N . GLN A 1 84 ? 3.790 -7.303 -16.281 1.00 75.38 84 GLN A N 1
ATOM 694 C CA . GLN A 1 84 ? 3.194 -6.784 -17.506 1.00 75.38 84 GLN A CA 1
ATOM 695 C C . GLN A 1 84 ? 3.258 -7.879 -18.578 1.00 75.38 84 GLN A C 1
ATOM 697 O O . GLN A 1 84 ? 4.338 -8.291 -18.996 1.00 75.38 84 GLN A O 1
ATOM 702 N N . SER A 1 85 ? 2.099 -8.362 -19.025 1.00 63.62 85 SER A N 1
ATOM 703 C CA . SER A 1 85 ? 1.997 -9.325 -20.123 1.00 63.62 85 SER A CA 1
ATOM 704 C C . SER A 1 85 ? 1.266 -8.675 -21.298 1.00 63.62 85 SER A C 1
ATOM 706 O O . SER A 1 85 ? 0.157 -8.172 -21.137 1.00 63.62 85 SER A O 1
ATOM 708 N N . VAL A 1 86 ? 1.857 -8.741 -22.496 1.00 56.09 86 VAL A N 1
ATOM 709 C CA . VAL A 1 86 ? 1.238 -8.312 -23.772 1.00 56.09 86 VAL A CA 1
ATOM 710 C C . VAL A 1 86 ? -0.072 -9.050 -24.090 1.00 56.09 86 VAL A C 1
ATOM 712 O O . VAL A 1 86 ? -0.829 -8.628 -24.961 1.00 56.09 86 VAL A O 1
ATOM 715 N N . ARG A 1 87 ? -0.357 -10.160 -23.395 1.00 54.31 87 ARG A N 1
ATOM 716 C CA . ARG A 1 87 ? -1.601 -10.927 -23.536 1.00 54.31 87 ARG A CA 1
ATOM 717 C C . ARG A 1 87 ? -2.794 -10.211 -22.889 1.00 54.31 87 ARG A C 1
ATOM 719 O O . ARG A 1 87 ? -3.876 -10.254 -23.460 1.00 54.31 87 ARG A O 1
ATOM 726 N N . TYR A 1 88 ? -2.579 -9.497 -21.778 1.00 53.53 88 TYR A N 1
ATOM 727 C CA . TYR A 1 88 ? -3.644 -8.752 -21.089 1.00 53.53 88 TYR A CA 1
ATOM 728 C C . TYR A 1 88 ? -4.119 -7.531 -21.886 1.00 53.53 88 TYR A C 1
ATOM 730 O O . TYR A 1 88 ? -5.312 -7.240 -21.900 1.00 53.53 88 TYR A O 1
ATOM 738 N N . ASP A 1 89 ? -3.216 -6.859 -22.605 1.00 54.34 89 ASP A N 1
ATOM 739 C CA . ASP A 1 89 ? -3.574 -5.700 -23.433 1.00 54.34 89 ASP A CA 1
ATOM 740 C C . ASP A 1 89 ? -4.474 -6.107 -24.616 1.00 54.34 89 ASP A C 1
ATOM 742 O O . ASP A 1 89 ? -5.399 -5.379 -24.977 1.00 54.34 89 ASP A O 1
ATOM 746 N N . ARG A 1 90 ? -4.264 -7.303 -25.197 1.00 51.50 90 ARG A N 1
ATOM 747 C CA . ARG A 1 90 ? -5.132 -7.811 -26.273 1.00 51.50 90 ARG A CA 1
ATOM 748 C C . ARG A 1 90 ? -6.533 -8.146 -25.790 1.00 51.50 90 ARG A C 1
ATOM 750 O O . ARG A 1 90 ? -7.464 -7.815 -26.505 1.00 51.50 90 ARG A O 1
ATOM 757 N N . GLU A 1 91 ? -6.692 -8.754 -24.616 1.00 54.41 91 GLU A N 1
ATOM 758 C CA . GLU A 1 91 ? -8.016 -9.096 -24.071 1.00 54.41 91 GLU A CA 1
ATOM 759 C C . GLU A 1 91 ? -8.826 -7.851 -23.674 1.00 54.41 91 GLU A C 1
ATOM 761 O O . GLU A 1 91 ? -10.039 -7.846 -23.844 1.00 54.41 91 GLU A O 1
ATOM 766 N N . GLN A 1 92 ? -8.173 -6.763 -23.242 1.00 51.91 92 GLN A N 1
ATOM 767 C CA . GLN A 1 92 ? -8.840 -5.472 -22.992 1.00 51.91 92 GLN A CA 1
ATOM 768 C C . GLN A 1 92 ? -9.223 -4.713 -24.272 1.00 51.91 92 GLN A C 1
ATOM 770 O O . GLN A 1 92 ? -10.033 -3.794 -24.214 1.00 51.91 92 GLN A O 1
ATOM 775 N N . SER A 1 93 ? -8.643 -5.086 -25.416 1.00 51.31 93 SER A N 1
ATOM 776 C CA . SER A 1 93 ? -8.916 -4.466 -26.720 1.00 51.31 93 SER A CA 1
ATOM 777 C C . SER A 1 93 ? -10.059 -5.147 -27.485 1.00 51.31 93 SER A C 1
ATOM 779 O O . SER A 1 93 ? -10.441 -4.673 -28.552 1.00 51.31 93 SER A O 1
ATOM 781 N N . ILE A 1 94 ? -10.585 -6.266 -26.973 1.00 50.81 94 ILE A N 1
ATOM 782 C CA . ILE A 1 94 ? -11.774 -6.944 -27.506 1.00 50.81 94 ILE A CA 1
ATOM 783 C C . ILE A 1 94 ? -12.966 -6.524 -26.639 1.00 50.81 94 ILE A C 1
ATOM 785 O O . ILE A 1 94 ? -13.470 -7.293 -25.824 1.00 50.81 94 ILE A O 1
ATOM 789 N N . GLY A 1 95 ? -13.353 -5.259 -26.760 1.00 44.16 95 GLY A N 1
ATOM 790 C CA . GLY A 1 95 ? -14.497 -4.653 -26.084 1.00 44.16 95 GLY A CA 1
ATOM 791 C C . GLY A 1 95 ? -15.165 -3.658 -27.008 1.00 44.16 95 GLY A C 1
ATOM 792 O O . GLY A 1 95 ? -14.421 -2.836 -27.586 1.00 44.16 95 GLY A O 1
#

Foldseek 3Di:
DVVVQQPDQEAEAEDEQDPVSLVVVLVVLLVSLCCVVVPVSRNHNAYEYEYEAAAVPGDPVSVVVSCVVCVVSVHHYDPDHYHRDPVVVVVVVPD

Organism: NCBI:txid433724

Secondary structure (DSSP, 8-state):
-HHHHTT-SEEEEEE-SSHHHHHHHHHHHHHHHHHHHH-TT----EEEEEEEEE-S-S-HHHHHHHHHHHHHTTPPPPS-EEE--HHHHHHHT--